Protein AF-A0A973BW94-F1 (afdb_monomer_lite)

Structure (mmCIF, N/CA/C/O backbone):
data_AF-A0A973BW94-F1
#
_entry.id   AF-A0A973BW94-F1
#
loop_
_atom_site.group_PDB
_atom_site.id
_atom_site.type_symbol
_atom_site.label_atom_id
_atom_site.label_alt_id
_atom_site.label_comp_id
_atom_site.label_asym_id
_atom_site.label_entity_id
_atom_site.label_seq_id
_atom_site.pdbx_PDB_ins_code
_atom_site.Cartn_x
_atom_site.Cartn_y
_atom_site.Cartn_z
_atom_site.occupancy
_atom_site.B_iso_or_equiv
_atom_site.auth_seq_id
_atom_site.auth_comp_id
_atom_site.auth_asym_id
_atom_site.auth_atom_id
_atom_site.pdbx_PDB_model_num
ATOM 1 N N . ARG A 1 1 ? 10.876 5.898 -25.661 1.00 60.16 1 ARG A N 1
ATOM 2 C CA . ARG A 1 1 ? 9.988 6.492 -24.623 1.00 60.16 1 ARG A CA 1
ATOM 3 C C . ARG A 1 1 ? 9.670 5.467 -23.515 1.00 60.16 1 ARG A C 1
ATOM 5 O O . ARG A 1 1 ? 8.514 5.128 -23.316 1.00 60.16 1 ARG A O 1
ATOM 12 N N . ALA A 1 2 ? 10.677 4.975 -22.785 1.00 67.06 2 ALA A N 1
ATOM 13 C CA . ALA A 1 2 ? 10.475 4.000 -21.699 1.00 67.06 2 ALA A CA 1
ATOM 14 C C . ALA A 1 2 ? 10.211 4.668 -20.333 1.00 67.06 2 ALA A C 1
ATOM 16 O O . ALA A 1 2 ? 9.372 4.204 -19.566 1.00 67.06 2 ALA A O 1
ATOM 17 N N . ALA A 1 3 ? 10.853 5.812 -20.067 1.00 71.19 3 ALA A N 1
ATOM 18 C CA . ALA A 1 3 ? 10.704 6.544 -18.806 1.00 71.19 3 ALA A CA 1
ATOM 19 C C . ALA A 1 3 ? 9.257 7.007 -18.540 1.00 71.19 3 ALA A C 1
ATOM 21 O O . ALA A 1 3 ? 8.751 6.849 -17.435 1.00 71.19 3 ALA A O 1
ATOM 22 N N . LEU A 1 4 ? 8.559 7.499 -19.573 1.00 69.19 4 LEU A N 1
ATOM 23 C CA . LEU A 1 4 ? 7.164 7.951 -19.463 1.00 69.19 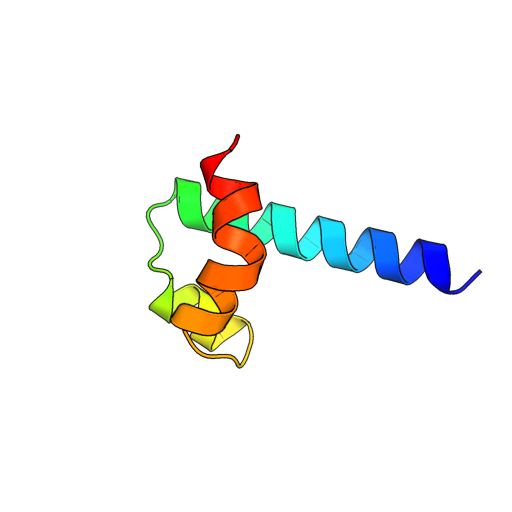4 LEU A CA 1
ATOM 24 C C . LEU A 1 4 ? 6.191 6.811 -19.130 1.00 69.19 4 LEU A C 1
ATOM 26 O O . LEU A 1 4 ? 5.240 7.016 -18.382 1.00 69.19 4 LEU A O 1
ATOM 30 N N . ALA A 1 5 ? 6.419 5.613 -19.677 1.00 69.19 5 ALA A N 1
ATOM 31 C CA . ALA A 1 5 ? 5.588 4.451 -19.374 1.00 69.19 5 ALA A CA 1
ATOM 32 C C . ALA A 1 5 ? 5.762 4.025 -17.909 1.00 69.19 5 ALA A C 1
ATOM 34 O O . ALA A 1 5 ? 4.774 3.786 -17.222 1.00 69.19 5 ALA A O 1
ATOM 35 N N . ARG A 1 6 ? 7.006 4.028 -17.409 1.00 67.50 6 ARG A N 1
ATOM 36 C CA . ARG A 1 6 ? 7.299 3.701 -16.009 1.00 67.50 6 ARG A CA 1
ATOM 37 C C . ARG A 1 6 ? 6.712 4.718 -15.032 1.00 67.50 6 ARG A C 1
ATOM 39 O O . ARG A 1 6 ? 6.121 4.309 -14.041 1.00 67.50 6 ARG A O 1
ATOM 46 N N . ALA A 1 7 ? 6.807 6.011 -15.346 1.00 70.44 7 ALA A N 1
ATOM 47 C CA . ALA A 1 7 ? 6.194 7.062 -14.536 1.00 70.44 7 ALA A CA 1
ATOM 48 C C . ALA A 1 7 ? 4.668 6.885 -14.425 1.00 70.44 7 ALA A C 1
ATOM 50 O O . ALA A 1 7 ? 4.114 6.980 -13.334 1.00 70.44 7 ALA A O 1
ATOM 51 N N . ARG A 1 8 ? 3.990 6.549 -15.534 1.00 74.94 8 ARG A N 1
AT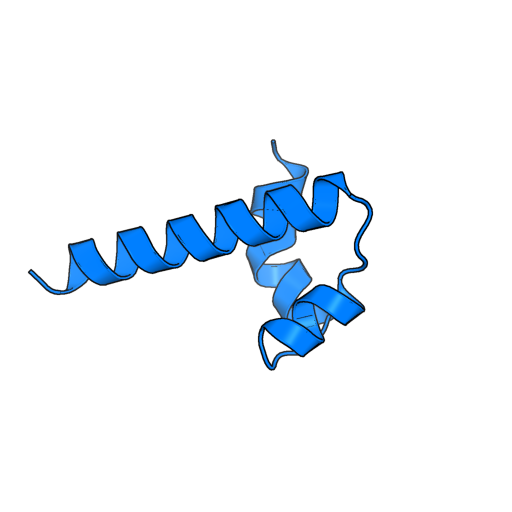OM 52 C CA . ARG A 1 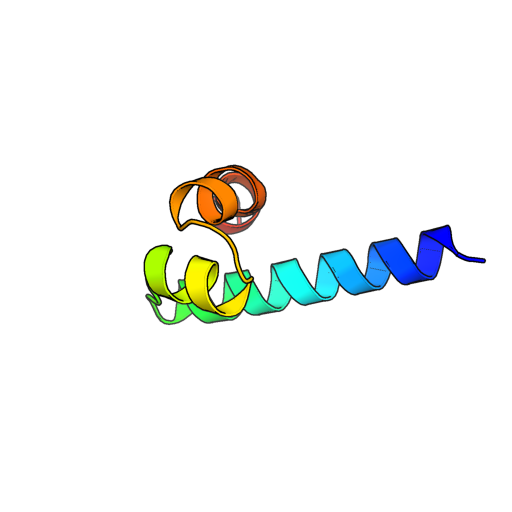8 ? 2.542 6.290 -15.524 1.00 74.94 8 ARG A CA 1
ATOM 53 C C . ARG A 1 8 ? 2.174 5.055 -14.696 1.00 74.94 8 ARG A C 1
ATOM 55 O O . ARG A 1 8 ? 1.195 5.109 -13.961 1.00 74.94 8 ARG A O 1
ATOM 62 N N . SER A 1 9 ? 2.936 3.965 -14.802 1.00 82.75 9 SER A N 1
ATOM 63 C CA . 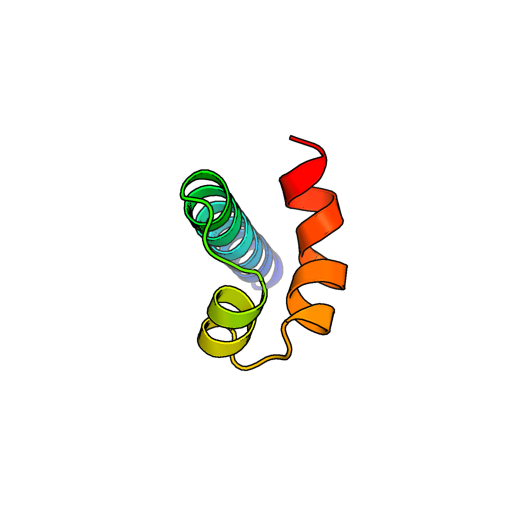SER A 1 9 ? 2.692 2.768 -13.986 1.00 82.75 9 SER A CA 1
ATOM 64 C C . SER A 1 9 ? 2.857 3.042 -12.492 1.0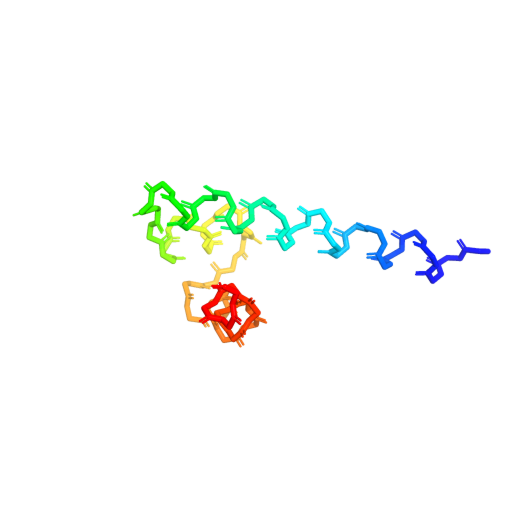0 82.75 9 SER A C 1
ATOM 66 O O . SER A 1 9 ? 2.049 2.561 -11.707 1.00 82.75 9 SER A O 1
ATOM 68 N N . GLU A 1 10 ? 3.851 3.837 -12.091 1.00 86.44 10 GLU A N 1
ATOM 69 C CA . GLU A 1 10 ? 4.034 4.194 -10.679 1.00 86.44 10 GLU A CA 1
ATOM 70 C C . GLU A 1 10 ? 2.847 5.018 -10.158 1.00 86.44 10 GLU A C 1
ATOM 72 O O . GLU A 1 10 ? 2.323 4.724 -9.086 1.00 86.44 10 GLU A O 1
ATOM 77 N N . GLN A 1 11 ? 2.359 5.982 -10.948 1.00 88.19 11 GLN A N 1
ATOM 78 C CA . GLN A 1 11 ? 1.190 6.786 -10.583 1.00 88.19 11 GLN A CA 1
ATOM 79 C C . GLN A 1 11 ? -0.058 5.917 -10.369 1.00 88.19 11 GLN A C 1
ATOM 81 O O . GLN A 1 11 ? -0.749 6.071 -9.370 1.00 88.19 11 GLN A O 1
ATOM 86 N N . GLN A 1 12 ? -0.304 4.943 -11.252 1.00 90.75 12 GLN A N 1
ATOM 87 C CA . GLN A 1 12 ? -1.439 4.020 -11.116 1.00 90.75 12 GLN A CA 1
ATOM 88 C C . GLN A 1 12 ? -1.373 3.188 -9.830 1.00 90.75 12 GLN A C 1
ATOM 90 O O . GLN A 1 12 ? -2.405 2.917 -9.216 1.00 90.75 12 GLN A O 1
ATOM 95 N N . VAL A 1 13 ? -0.168 2.784 -9.416 1.00 91.00 13 VAL A N 1
ATOM 96 C CA . VAL A 1 13 ? 0.035 2.063 -8.154 1.00 91.00 13 VAL A CA 1
ATOM 97 C C . VAL A 1 13 ? -0.278 2.971 -6.969 1.00 91.00 13 VAL A C 1
ATOM 99 O O . VAL A 1 13 ? -1.009 2.555 -6.074 1.00 91.00 13 VAL A O 1
ATOM 102 N N . VAL A 1 14 ? 0.214 4.213 -6.979 1.00 92.62 14 VAL A N 1
ATOM 103 C CA . VAL A 1 14 ? -0.086 5.198 -5.929 1.00 92.62 14 VAL A CA 1
ATOM 104 C C . VAL A 1 14 ? -1.593 5.427 -5.825 1.00 92.62 14 VAL A C 1
ATOM 106 O O . VAL A 1 14 ? -2.144 5.284 -4.738 1.00 92.62 14 VAL A O 1
ATOM 109 N N . ASP A 1 15 ? -2.276 5.681 -6.941 1.00 93.12 15 ASP A N 1
ATOM 110 C CA . ASP A 1 15 ? -3.719 5.943 -6.959 1.00 93.12 15 ASP A CA 1
ATOM 111 C C . ASP A 1 15 ? -4.522 4.751 -6.401 1.00 93.12 15 ASP A C 1
ATOM 113 O O . ASP A 1 15 ? -5.453 4.923 -5.608 1.00 93.12 15 ASP A O 1
ATOM 117 N N . ALA A 1 16 ? -4.133 3.522 -6.760 1.00 93.69 16 ALA A N 1
ATOM 118 C CA . ALA A 1 16 ? -4.758 2.305 -6.247 1.00 93.69 16 ALA A CA 1
ATOM 119 C C . ALA A 1 16 ? -4.542 2.127 -4.734 1.00 93.69 16 ALA A C 1
ATOM 121 O O . ALA A 1 16 ? -5.476 1.755 -4.016 1.00 93.69 16 ALA A O 1
ATOM 122 N N . ILE A 1 17 ? -3.334 2.413 -4.234 1.00 94.25 17 ILE A N 1
ATOM 123 C CA . ILE A 1 17 ? -3.018 2.346 -2.802 1.00 94.25 17 ILE A CA 1
ATOM 124 C C . ILE A 1 17 ? -3.803 3.417 -2.041 1.00 94.25 17 ILE A C 1
ATOM 126 O O . ILE A 1 17 ? -4.412 3.094 -1.022 1.00 94.25 17 ILE A O 1
ATOM 130 N N . THR A 1 18 ? -3.863 4.653 -2.543 1.00 93.81 18 THR A N 1
ATOM 131 C CA . THR A 1 18 ? -4.654 5.741 -1.947 1.00 93.81 18 THR A CA 1
ATOM 132 C C . THR A 1 18 ? -6.127 5.351 -1.842 1.00 93.81 18 THR A C 1
ATOM 134 O O . THR A 1 18 ? -6.721 5.447 -0.768 1.00 93.81 18 THR A O 1
ATOM 137 N N . ALA A 1 19 ? -6.714 4.807 -2.914 1.00 93.62 19 ALA A N 1
ATOM 138 C CA . ALA A 1 19 ? -8.099 4.335 -2.902 1.00 93.62 19 ALA A CA 1
ATOM 139 C C . ALA A 1 19 ? -8.333 3.177 -1.911 1.00 93.62 19 ALA A C 1
ATOM 141 O O . ALA A 1 19 ? -9.399 3.088 -1.297 1.00 93.62 19 ALA A O 1
ATOM 142 N N . ALA A 1 20 ? -7.354 2.285 -1.734 1.00 93.62 20 ALA A N 1
ATOM 143 C CA . ALA A 1 20 ? -7.423 1.213 -0.743 1.00 93.62 20 ALA A CA 1
ATOM 144 C C . ALA A 1 20 ? -7.333 1.760 0.691 1.00 93.62 20 ALA A C 1
ATOM 146 O O . ALA A 1 20 ? -8.116 1.367 1.558 1.00 93.62 20 ALA A O 1
ATOM 147 N N . ARG A 1 21 ? -6.425 2.707 0.942 1.00 93.19 21 ARG A N 1
ATOM 148 C CA . ARG A 1 21 ? -6.249 3.347 2.252 1.00 93.19 21 ARG A CA 1
ATOM 149 C C . ARG A 1 21 ? -7.465 4.176 2.659 1.00 93.19 21 ARG A C 1
ATOM 151 O O . ARG A 1 21 ? -7.879 4.076 3.811 1.00 93.19 21 ARG A O 1
ATOM 158 N N . ALA A 1 22 ? -8.117 4.858 1.715 1.00 92.25 22 ALA A N 1
ATOM 159 C CA . ALA A 1 22 ? -9.393 5.545 1.940 1.00 92.25 22 ALA A CA 1
ATOM 160 C C . ALA A 1 22 ? -10.525 4.594 2.383 1.00 92.25 22 ALA A C 1
ATOM 162 O O . ALA A 1 22 ? -11.443 4.998 3.088 1.00 92.25 22 ALA A O 1
ATOM 163 N N . LYS A 1 23 ? -10.441 3.309 2.016 1.00 94.25 23 LYS A N 1
ATOM 164 C CA . LYS A 1 23 ? -11.349 2.239 2.471 1.00 94.25 23 LYS A CA 1
ATOM 165 C C . LYS A 1 23 ? -10.859 1.539 3.745 1.00 94.25 23 LYS A C 1
ATOM 167 O O . LYS A 1 23 ? -11.298 0.431 4.044 1.00 94.25 23 LYS A O 1
ATOM 172 N N . SER A 1 24 ? -9.903 2.140 4.454 1.00 93.88 24 SER A N 1
ATOM 173 C CA . SER A 1 24 ? -9.266 1.598 5.659 1.00 93.88 24 SER A CA 1
ATOM 174 C C . SER A 1 24 ? -8.604 0.227 5.464 1.00 93.88 24 SER A C 1
ATOM 176 O O . SER A 1 24 ? -8.396 -0.507 6.430 1.00 93.88 24 SER A O 1
ATOM 178 N N . VAL A 1 25 ? -8.223 -0.128 4.230 1.00 95.19 25 VAL A N 1
ATOM 179 C CA . VAL A 1 25 ? -7.452 -1.351 3.975 1.00 95.19 25 VAL A CA 1
ATOM 180 C C . VAL A 1 25 ? -6.106 -1.246 4.695 1.00 95.19 25 VAL A C 1
ATOM 182 O O . VAL A 1 25 ? -5.432 -0.212 4.648 1.00 95.19 25 VAL A O 1
ATOM 185 N N . SER A 1 26 ? -5.716 -2.315 5.389 1.00 95.50 26 SER A N 1
ATOM 186 C CA . SER A 1 26 ? -4.465 -2.353 6.143 1.00 95.50 26 SER A CA 1
ATOM 187 C C . SER A 1 26 ? -3.246 -2.424 5.220 1.00 95.50 26 SER A C 1
ATOM 189 O O . SER A 1 26 ? -3.286 -3.017 4.139 1.00 95.50 26 SER A O 1
ATOM 191 N N . TRP A 1 27 ? -2.119 -1.880 5.688 1.00 94.25 27 TRP A N 1
ATOM 192 C CA . TRP A 1 27 ? -0.832 -1.995 4.995 1.00 94.25 27 TRP A CA 1
ATOM 193 C C . TRP A 1 27 ? -0.394 -3.443 4.783 1.00 94.25 27 TRP A C 1
ATOM 195 O O . TRP A 1 27 ? 0.271 -3.732 3.796 1.00 94.25 27 TRP A O 1
ATOM 205 N N . GLN A 1 28 ? -0.815 -4.359 5.656 1.00 95.94 28 GLN A N 1
ATOM 206 C CA . GLN A 1 28 ? -0.568 -5.788 5.491 1.00 95.94 28 GLN A CA 1
ATOM 207 C C . GLN A 1 28 ? -1.197 -6.323 4.205 1.00 95.94 28 GLN A C 1
ATOM 209 O O . GLN A 1 28 ? -0.490 -6.864 3.362 1.00 95.94 28 GLN A O 1
ATOM 214 N N . ARG A 1 29 ? -2.491 -6.061 3.989 1.00 95.69 29 ARG A N 1
ATOM 215 C CA . ARG A 1 29 ? -3.181 -6.518 2.778 1.00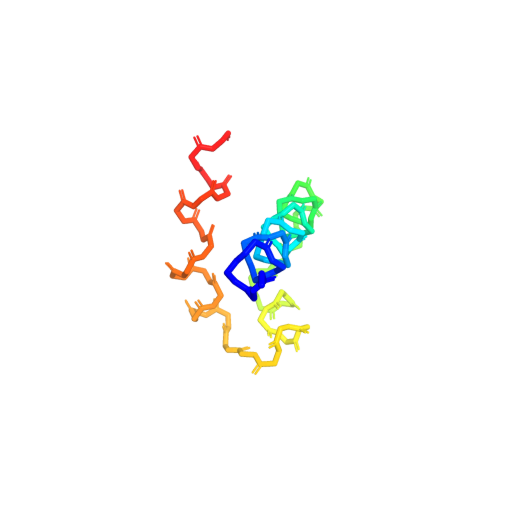 95.69 29 ARG A CA 1
ATOM 216 C C . ARG A 1 29 ? -2.670 -5.831 1.511 1.00 95.69 29 ARG A C 1
ATOM 218 O O . ARG A 1 29 ? -2.656 -6.443 0.449 1.00 95.69 29 ARG A O 1
ATOM 225 N N . ILE A 1 30 ? -2.251 -4.571 1.615 1.00 94.88 30 ILE A N 1
ATOM 226 C CA . ILE A 1 30 ? -1.614 -3.849 0.504 1.00 94.88 30 ILE A CA 1
ATOM 227 C C . ILE A 1 30 ? -0.257 -4.479 0.164 1.00 94.88 30 ILE A C 1
ATOM 229 O O . ILE A 1 30 ? 0.017 -4.716 -1.008 1.00 94.88 30 ILE A O 1
ATOM 233 N N . GLY A 1 31 ? 0.565 -4.790 1.169 1.00 94.50 31 GLY A N 1
ATOM 234 C CA . GLY A 1 31 ? 1.839 -5.486 0.990 1.00 94.50 31 GLY A CA 1
ATOM 235 C C . GLY A 1 31 ? 1.663 -6.824 0.275 1.00 94.50 31 GLY A C 1
ATOM 236 O O . GLY A 1 31 ? 2.300 -7.042 -0.755 1.00 94.50 31 GLY A O 1
ATOM 237 N N . ASP A 1 32 ? 0.725 -7.653 0.743 1.00 95.94 32 ASP A N 1
ATOM 238 C CA . ASP A 1 32 ? 0.424 -8.958 0.142 1.00 95.94 32 ASP A CA 1
ATOM 239 C C . ASP A 1 32 ? 0.068 -8.835 -1.353 1.00 95.94 32 ASP A C 1
ATOM 241 O O . ASP A 1 32 ? 0.580 -9.586 -2.182 1.00 95.94 32 ASP A O 1
ATOM 245 N N . LEU A 1 33 ? -0.759 -7.846 -1.721 1.00 92.62 33 LEU A N 1
ATOM 246 C CA . LEU A 1 33 ? -1.143 -7.580 -3.116 1.00 92.62 33 LEU A CA 1
ATOM 247 C C . LEU A 1 33 ? 0.018 -7.070 -3.980 1.00 92.62 33 LEU A C 1
ATOM 249 O O . LEU A 1 33 ? 0.061 -7.341 -5.178 1.00 92.62 33 LEU A O 1
ATOM 253 N N . LEU A 1 34 ? 0.952 -6.331 -3.384 1.00 90.88 34 LEU A N 1
ATOM 254 C CA . LEU A 1 34 ? 2.158 -5.838 -4.049 1.00 90.88 34 LEU A CA 1
ATOM 255 C C . LEU A 1 34 ? 3.283 -6.887 -4.090 1.00 90.88 34 LEU A C 1
ATOM 257 O O . LEU A 1 34 ? 4.332 -6.624 -4.678 1.00 90.88 34 LEU A O 1
ATOM 261 N N . GLY A 1 35 ? 3.095 -8.054 -3.460 1.00 93.94 35 GLY A N 1
ATOM 262 C CA . GLY A 1 35 ? 4.135 -9.073 -3.315 1.00 93.94 35 GLY A CA 1
ATOM 263 C C . GLY A 1 35 ? 5.301 -8.610 -2.438 1.00 93.94 35 GLY A C 1
ATOM 264 O O . GLY A 1 35 ? 6.444 -9.008 -2.656 1.00 93.94 35 GLY A O 1
ATOM 265 N N . THR A 1 36 ? 5.039 -7.726 -1.476 1.00 94.25 36 THR A N 1
ATOM 266 C CA . THR A 1 36 ? 6.042 -7.167 -0.566 1.00 94.25 36 THR A CA 1
ATOM 267 C C . THR A 1 36 ? 5.543 -7.174 0.877 1.00 94.25 36 THR A C 1
ATOM 269 O O . THR A 1 36 ? 4.406 -7.535 1.162 1.00 94.25 36 THR A O 1
ATOM 272 N N . SER A 1 37 ? 6.390 -6.788 1.826 1.00 94.69 37 SER A N 1
ATOM 273 C CA . SER A 1 37 ? 5.967 -6.701 3.222 1.00 94.69 37 SER A CA 1
ATOM 274 C C . SER A 1 37 ? 5.133 -5.444 3.478 1.00 94.69 37 SER A C 1
ATOM 276 O O . SER A 1 37 ? 5.297 -4.414 2.820 1.00 94.69 37 SER A O 1
ATOM 278 N N . ALA A 1 38 ? 4.279 -5.497 4.503 1.00 94.25 38 ALA A N 1
ATOM 279 C CA . ALA A 1 38 ? 3.507 -4.342 4.966 1.00 94.25 38 ALA A CA 1
ATOM 280 C C . ALA A 1 38 ? 4.397 -3.108 5.206 1.00 94.25 38 ALA A C 1
ATOM 282 O O . ALA A 1 38 ? 4.070 -2.000 4.787 1.00 94.25 38 ALA A O 1
ATOM 283 N N . HIS A 1 39 ? 5.552 -3.327 5.842 1.00 95.00 39 HIS A N 1
ATOM 284 C CA . HIS A 1 39 ? 6.514 -2.280 6.172 1.00 95.00 39 HIS A CA 1
ATOM 285 C C . HIS A 1 39 ? 7.177 -1.691 4.922 1.00 95.00 39 HIS A C 1
ATOM 287 O O . HIS A 1 39 ? 7.332 -0.479 4.828 1.00 95.00 39 HIS A O 1
ATOM 293 N N . ALA A 1 40 ? 7.520 -2.520 3.930 1.00 93.25 40 ALA A N 1
ATOM 294 C CA . ALA A 1 40 ? 8.082 -2.040 2.670 1.00 93.25 40 ALA A CA 1
ATOM 295 C C . ALA A 1 40 ? 7.065 -1.204 1.873 1.00 93.25 40 ALA A C 1
ATOM 297 O O . ALA A 1 40 ? 7.411 -0.141 1.353 1.00 93.25 40 ALA A O 1
ATOM 298 N N . ALA A 1 41 ? 5.803 -1.644 1.826 1.00 93.94 41 ALA A N 1
ATOM 299 C CA . ALA A 1 41 ? 4.722 -0.886 1.202 1.00 93.94 41 ALA A CA 1
ATOM 300 C C . ALA A 1 41 ? 4.492 0.458 1.914 1.00 93.94 41 ALA A C 1
ATOM 302 O O . ALA A 1 41 ? 4.446 1.500 1.261 1.00 93.94 41 ALA A O 1
ATOM 303 N N . GLN A 1 42 ? 4.416 0.451 3.248 1.00 93.56 42 GLN A N 1
ATOM 304 C CA . GLN A 1 42 ? 4.221 1.662 4.045 1.00 93.56 42 GLN A CA 1
ATOM 305 C C . GLN A 1 42 ? 5.405 2.628 3.933 1.00 93.56 42 GLN A C 1
ATOM 307 O O . GLN A 1 42 ? 5.198 3.823 3.767 1.00 93.56 42 GLN A O 1
ATOM 312 N N . GLN A 1 43 ? 6.645 2.147 3.984 1.00 94.75 43 GLN A N 1
ATOM 313 C CA . GLN A 1 43 ? 7.820 3.012 3.873 1.00 94.75 43 GLN A CA 1
ATOM 314 C C . GLN A 1 43 ? 7.874 3.725 2.513 1.00 94.75 43 GLN A C 1
ATOM 316 O O . GLN A 1 43 ? 8.266 4.887 2.439 1.00 94.75 43 GLN A O 1
ATOM 321 N N . ARG A 1 44 ? 7.475 3.039 1.436 1.00 90.75 44 ARG A N 1
ATOM 322 C CA . ARG A 1 44 ? 7.509 3.587 0.075 1.00 90.75 44 ARG A CA 1
ATOM 323 C C . ARG A 1 44 ? 6.333 4.509 -0.234 1.00 90.75 44 ARG A C 1
ATOM 325 O O . ARG A 1 44 ? 6.526 5.539 -0.870 1.00 90.75 44 ARG A O 1
ATOM 332 N N . TYR A 1 45 ? 5.128 4.125 0.182 1.00 93.00 45 TYR A N 1
ATOM 333 C CA . TYR A 1 45 ? 3.889 4.791 -0.227 1.00 93.00 45 TYR A CA 1
ATOM 334 C C . TYR A 1 45 ? 3.184 5.527 0.909 1.00 93.00 45 TYR A C 1
ATOM 336 O O . TYR A 1 45 ? 2.388 6.419 0.644 1.00 93.00 45 TYR A O 1
ATOM 344 N N . GLY A 1 46 ? 3.480 5.216 2.169 1.00 91.00 46 GLY A N 1
ATOM 345 C CA . GLY A 1 46 ? 2.844 5.842 3.328 1.00 91.00 46 GLY A CA 1
ATOM 346 C C . GLY A 1 46 ? 3.058 7.351 3.371 1.00 91.00 46 GLY A C 1
ATOM 347 O O . GLY A 1 46 ? 2.098 8.085 3.554 1.00 91.00 46 GLY A O 1
ATOM 348 N N . ALA A 1 47 ? 4.271 7.830 3.087 1.00 88.81 47 ALA A N 1
ATOM 349 C CA . ALA A 1 47 ? 4.540 9.268 3.011 1.00 88.81 47 ALA A CA 1
ATOM 350 C C . ALA A 1 47 ? 3.787 9.971 1.866 1.00 88.81 47 ALA A C 1
ATOM 352 O O . ALA A 1 47 ? 3.535 11.164 1.949 1.00 88.81 47 ALA A O 1
ATOM 353 N N . ILE A 1 48 ? 3.438 9.246 0.799 1.00 88.88 48 ILE A N 1
ATOM 354 C CA . ILE A 1 48 ? 2.719 9.794 -0.360 1.00 88.88 48 ILE A CA 1
ATOM 355 C C . ILE A 1 48 ? 1.214 9.832 -0.077 1.00 88.88 48 ILE A C 1
ATOM 357 O O . ILE A 1 48 ? 0.546 10.798 -0.420 1.00 88.88 48 ILE A O 1
ATOM 361 N N . VAL A 1 49 ? 0.686 8.780 0.551 1.00 88.00 49 VAL A N 1
ATOM 362 C CA . VAL A 1 49 ? -0.751 8.620 0.807 1.00 88.00 49 VAL A CA 1
ATOM 363 C C . VAL A 1 49 ? -1.217 9.434 2.012 1.00 88.00 49 VAL A C 1
ATOM 365 O O . VAL A 1 49 ? -2.314 9.970 1.984 1.00 88.00 49 VAL A O 1
ATOM 368 N N . GLU A 1 50 ? -0.403 9.532 3.063 1.00 79.56 50 GLU A N 1
ATOM 369 C CA . GLU A 1 50 ? -0.762 10.238 4.304 1.00 79.56 50 GLU A CA 1
ATOM 370 C C . GLU A 1 50 ? -0.430 11.747 4.240 1.00 79.56 50 GLU A C 1
ATOM 372 O O . GLU A 1 50 ? -0.766 12.493 5.154 1.00 79.56 50 GLU A O 1
ATOM 377 N N . ALA A 1 51 ? 0.240 12.210 3.176 1.00 76.06 51 ALA A N 1
ATOM 378 C CA . ALA A 1 51 ? 0.483 13.634 2.916 1.00 76.06 51 ALA A CA 1
ATOM 379 C C . ALA A 1 51 ? -0.627 14.307 2.082 1.00 76.06 51 ALA A C 1
ATOM 381 O O . ALA A 1 51 ? -0.521 15.504 1.806 1.00 76.06 51 ALA A O 1
ATOM 382 N N . GLY A 1 52 ? -1.636 13.540 1.649 1.00 59.66 52 GLY A N 1
ATOM 383 C CA . GLY A 1 52 ? -2.769 13.992 0.834 1.00 59.66 52 GLY A CA 1
ATOM 384 C C . GLY A 1 52 ? -4.040 14.233 1.634 1.00 59.66 52 GLY A C 1
ATOM 385 O O . GLY A 1 52 ? -4.252 13.521 2.640 1.00 59.66 52 GLY A O 1
#

Secondary structure (DSSP, 8-state):
--HHHHHHHHHHHHHHHHHHHHTT--HHHHHHHHTS-HHHHIIIIIHHHTT-

Radius of gyration: 11.34 Å; chains: 1; bounding box: 22×23×31 Å

Sequence (52 aa):
RAALARARSEQQVVDAITAARAKSVSWQRIGDLLGTSAHAAQQRYGAIVEAG

pLDDT: mean 87.8, std 10.13, range [59.66, 95.94]

Foldseek 3Di:
DVVVVVVVVVVVLLVVVLVCVVVVNQLQVNQVVVVHHSVVSCVVRVCVNVVD